Protein AF-A0A7C3DLA9-F1 (afdb_monomer)

pLDDT: mean 94.19, std 4.57, range [73.5, 98.69]

Sequence (124 aa):
MVFANYNTRGGQPGKGPEWTTLVRFDTNWVRQEAWVFPDTLIERFRPYSNSGGAWGPDGLLYCTGHSRREL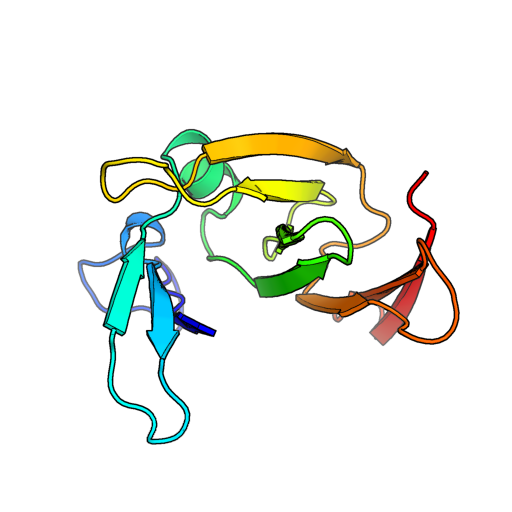YVLDLPTAGSVLRLLRILPFASPGQGIAWDRSEPGVLYSIDRKRRKVVVSRLE

Secondary structure (DSSP, 8-state):
-EE---SSTTPPTT--GGG-EEEEE-TT--EEEEEE--HHHHHHHTTS---EEEE-TTSPEEEE-SSSSEEEEEE--SSSSB-EEEEEEE-SS--EEEEE-SSSTTEEEEEETTTTEEEEEE--

Nearest PDB structures (foldseek):
  8d9k-assembly1_B  TM=5.322E-01  e=6.716E-02  Homo sapiens
  8d9l-assembly1_B  TM=5.166E-01  e=1.294E-01  Homo sapiens
  7u20-assembly1_B  TM=6.117E-01  e=2.115E-01  Homo sapiens
  8d58-assembly1_B  TM=5.544E-01  e=3.858E-01  Homo sapiens
  8eg0-assembly1_B  TM=4.969E-01  e=2.003E-01  Homo sapiens

Structure (mmCIF, N/CA/C/O backbone):
data_AF-A0A7C3DLA9-F1
#
_entry.id   AF-A0A7C3DLA9-F1
#
loop_
_atom_site.group_PDB
_atom_site.id
_atom_site.type_symbol
_atom_site.label_atom_id
_atom_site.label_alt_id
_atom_site.label_comp_id
_atom_site.label_asym_id
_atom_site.label_entity_id
_atom_site.label_seq_id
_atom_site.pdbx_PDB_ins_code
_atom_site.Cartn_x
_atom_site.Cartn_y
_atom_site.Cartn_z
_atom_site.occupancy
_atom_site.B_iso_or_equiv
_atom_site.auth_seq_id
_atom_site.auth_comp_id
_atom_site.auth_asym_id
_atom_site.auth_atom_id
_atom_site.pdbx_PDB_model_num
ATOM 1 N N . MET A 1 1 ? -5.328 7.971 3.434 1.00 93.00 1 MET A N 1
ATOM 2 C CA . MET A 1 1 ? -4.782 8.403 2.126 1.00 93.00 1 MET A CA 1
ATOM 3 C C . MET A 1 1 ? -3.265 8.348 2.183 1.00 93.00 1 MET A C 1
ATOM 5 O O . MET A 1 1 ? -2.724 8.689 3.225 1.00 93.00 1 MET A O 1
ATOM 9 N N . VAL A 1 2 ? -2.585 7.911 1.119 1.00 95.81 2 VAL A N 1
ATOM 10 C CA . VAL A 1 2 ? -1.112 7.880 1.079 1.00 95.81 2 VAL A CA 1
ATOM 11 C C . VAL A 1 2 ? -0.583 9.080 0.297 1.00 95.81 2 VAL A C 1
ATOM 13 O O . VAL A 1 2 ? -1.012 9.316 -0.830 1.00 95.81 2 VAL A O 1
ATOM 16 N N . PHE A 1 3 ? 0.362 9.810 0.883 1.00 95.06 3 PHE A N 1
ATOM 17 C CA . PHE A 1 3 ? 1.153 10.838 0.214 1.00 95.06 3 PHE A CA 1
ATOM 18 C C . PHE A 1 3 ? 2.496 10.234 -0.191 1.00 95.06 3 PHE A C 1
ATOM 20 O O . PHE A 1 3 ? 3.384 10.049 0.642 1.00 95.06 3 PHE A O 1
ATOM 27 N N . ALA A 1 4 ? 2.608 9.888 -1.471 1.00 94.31 4 ALA A N 1
ATOM 28 C CA . ALA A 1 4 ? 3.798 9.288 -2.059 1.00 94.31 4 ALA A CA 1
ATOM 29 C C . ALA A 1 4 ? 4.921 10.315 -2.249 1.00 94.31 4 ALA A C 1
ATOM 31 O O . ALA A 1 4 ? 4.673 11.437 -2.693 1.00 94.31 4 ALA A O 1
ATOM 32 N N . ASN A 1 5 ? 6.159 9.905 -1.970 1.00 94.88 5 ASN A N 1
ATOM 33 C CA . ASN A 1 5 ? 7.358 10.667 -2.309 1.00 94.88 5 ASN A CA 1
ATOM 34 C C . ASN A 1 5 ? 8.334 9.791 -3.103 1.00 94.88 5 ASN A C 1
ATOM 36 O O . ASN A 1 5 ? 8.401 8.582 -2.891 1.00 94.88 5 ASN A O 1
ATOM 40 N N . TYR A 1 6 ? 9.059 10.377 -4.050 1.00 91.94 6 TYR A N 1
ATOM 41 C CA . TYR A 1 6 ? 9.846 9.639 -5.038 1.00 91.94 6 TYR A CA 1
ATOM 42 C C . TYR A 1 6 ? 11.287 10.142 -5.053 1.00 91.94 6 TYR A C 1
ATOM 44 O O . TYR A 1 6 ? 11.514 11.340 -4.988 1.00 91.94 6 TYR A O 1
ATOM 52 N N . ASN A 1 7 ? 12.255 9.251 -5.282 1.00 87.25 7 ASN A N 1
ATOM 53 C CA . ASN A 1 7 ? 13.656 9.641 -5.525 1.00 87.25 7 ASN A CA 1
ATOM 54 C C . ASN A 1 7 ? 13.940 10.002 -6.992 1.00 87.25 7 ASN A C 1
ATOM 56 O O . ASN A 1 7 ? 15.089 10.122 -7.408 1.00 87.25 7 ASN A O 1
ATOM 60 N N . THR A 1 8 ? 12.897 10.093 -7.813 1.00 84.06 8 THR A N 1
ATOM 61 C CA . THR A 1 8 ? 13.015 10.230 -9.266 1.00 84.06 8 THR A CA 1
ATOM 62 C C . THR A 1 8 ? 12.121 11.362 -9.767 1.00 84.06 8 THR A C 1
ATOM 64 O O . THR A 1 8 ? 11.807 12.304 -9.038 1.00 84.06 8 THR A O 1
ATOM 67 N N . ARG A 1 9 ? 11.709 11.297 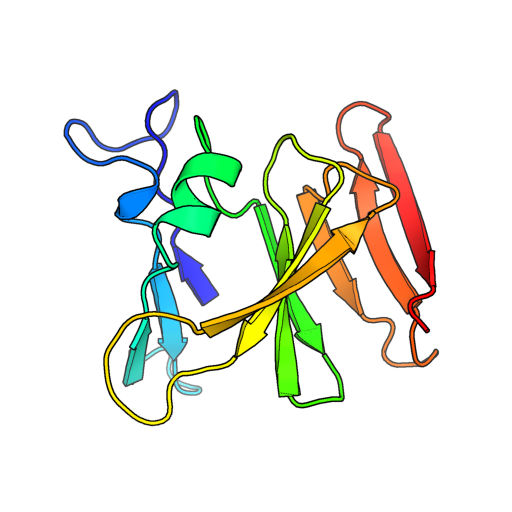-11.036 1.00 81.94 9 ARG A N 1
ATOM 68 C CA . ARG A 1 9 ? 10.847 12.296 -11.663 1.00 81.94 9 ARG A CA 1
ATOM 69 C C . ARG A 1 9 ? 9.550 12.474 -10.865 1.00 81.94 9 ARG A C 1
ATOM 71 O O . ARG A 1 9 ? 8.819 11.513 -10.651 1.00 81.94 9 ARG A O 1
ATOM 78 N N . GLY A 1 10 ? 9.257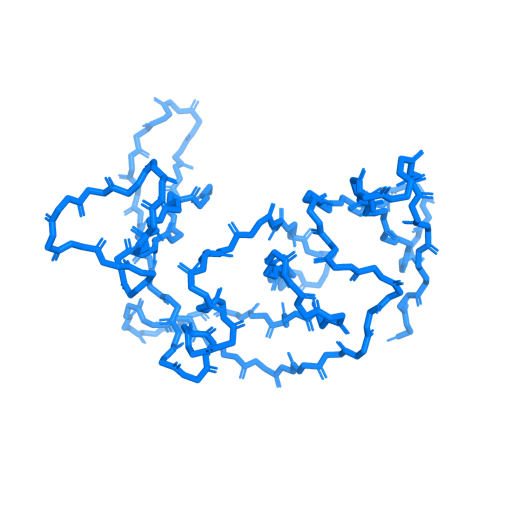 13.720 -10.493 1.00 79.62 10 GLY A N 1
ATOM 79 C CA . GLY A 1 10 ? 8.090 14.078 -9.679 1.00 79.62 10 GLY A CA 1
ATOM 80 C C . GLY A 1 10 ? 8.332 14.035 -8.165 1.00 79.62 10 GLY A C 1
ATOM 81 O O . GLY A 1 10 ? 7.399 14.288 -7.410 1.00 79.62 10 GLY A O 1
ATOM 82 N N . GLY A 1 11 ? 9.553 13.720 -7.723 1.00 85.31 11 GLY A N 1
ATOM 83 C CA . GLY A 1 11 ? 9.980 13.791 -6.327 1.00 85.31 11 GLY A CA 1
ATOM 84 C C . GLY A 1 11 ? 10.373 15.192 -5.859 1.00 85.31 11 GLY A C 1
ATOM 85 O O . GLY A 1 11 ? 10.639 16.080 -6.671 1.00 85.31 11 GLY A O 1
ATOM 86 N N . GLN A 1 12 ? 10.450 15.379 -4.539 1.00 88.69 12 GLN A N 1
ATOM 87 C CA . GLN A 1 12 ? 10.997 16.594 -3.930 1.00 88.69 12 GLN A CA 1
ATOM 88 C C . GLN A 1 12 ? 12.512 16.416 -3.693 1.00 88.69 12 GLN A C 1
ATOM 90 O O . GLN A 1 12 ? 12.900 15.419 -3.088 1.00 88.69 12 GLN A O 1
ATOM 95 N N . PRO A 1 13 ? 13.383 17.365 -4.099 1.00 89.06 13 PRO A N 1
ATOM 96 C CA . PRO A 1 13 ? 14.819 17.267 -3.830 1.00 89.06 13 PRO A CA 1
ATOM 97 C C . PRO A 1 13 ? 15.125 17.026 -2.345 1.00 89.06 13 PRO A C 1
ATOM 99 O O . PRO A 1 13 ? 14.566 17.696 -1.475 1.00 89.06 13 PRO A O 1
ATOM 102 N N . GLY A 1 14 ? 16.002 16.059 -2.063 1.00 89.31 14 GLY A N 1
ATOM 103 C CA . GLY A 1 14 ? 16.373 15.666 -0.699 1.00 89.31 14 GLY A CA 1
ATOM 104 C C . GLY A 1 14 ? 15.343 14.799 0.035 1.00 89.31 14 GLY A C 1
ATOM 105 O O . GLY A 1 14 ? 15.548 14.500 1.209 1.00 89.31 14 GLY A O 1
ATOM 106 N N . LYS A 1 15 ? 14.250 14.387 -0.622 1.00 91.38 15 LYS A N 1
ATOM 107 C CA . LYS A 1 15 ? 13.247 13.485 -0.047 1.00 91.38 15 LYS A CA 1
ATOM 108 C C . LYS A 1 15 ? 12.967 12.312 -0.969 1.00 91.38 15 LYS A C 1
ATOM 110 O O . LYS A 1 15 ? 12.524 12.501 -2.097 1.00 91.38 15 LYS A O 1
ATOM 115 N N . GLY A 1 16 ? 13.180 11.108 -0.455 1.00 93.94 16 GLY A N 1
ATOM 116 C CA . GLY A 1 16 ? 12.885 9.879 -1.159 1.00 93.94 16 GLY A CA 1
ATOM 117 C C . GLY A 1 16 ? 11.663 9.132 -0.667 1.00 93.94 16 GLY A C 1
ATOM 118 O O . GLY A 1 16 ? 10.854 9.661 0.097 1.00 93.94 16 GLY A O 1
ATOM 119 N N . PRO A 1 17 ? 11.521 7.873 -1.111 1.00 94.56 17 PRO A N 1
ATOM 120 C CA . PRO A 1 17 ? 10.420 6.995 -0.739 1.00 94.56 17 PRO A CA 1
ATOM 121 C C . PRO A 1 17 ? 10.214 6.859 0.769 1.00 94.56 17 PRO A C 1
ATOM 123 O O . PRO A 1 17 ? 9.070 6.720 1.193 1.00 94.56 17 PRO A O 1
ATOM 126 N N . GLU A 1 18 ? 11.268 6.988 1.576 1.00 95.56 18 GLU A N 1
ATOM 127 C CA . GLU A 1 18 ? 11.199 7.026 3.043 1.00 95.56 18 GLU A CA 1
ATOM 128 C C . GLU A 1 18 ? 10.324 8.164 3.615 1.00 95.56 18 GLU A C 1
ATOM 130 O O . GLU A 1 18 ? 9.854 8.070 4.743 1.00 95.56 18 GLU A O 1
ATOM 135 N N . TRP A 1 19 ? 10.015 9.203 2.829 1.00 96.19 19 TRP A N 1
ATOM 136 C CA . TRP A 1 19 ? 9.079 10.278 3.196 1.00 96.19 19 TRP A CA 1
ATOM 137 C C . TRP A 1 19 ? 7.617 9.982 2.829 1.00 96.19 19 TRP A C 1
ATOM 139 O O . TRP A 1 19 ? 6.747 10.845 2.973 1.00 96.19 19 TRP A O 1
ATOM 149 N N . THR A 1 20 ? 7.330 8.786 2.317 1.00 96.56 20 THR A N 1
ATOM 150 C CA . THR A 1 20 ? 5.967 8.356 1.995 1.00 96.56 20 THR A CA 1
ATOM 151 C C . THR A 1 20 ? 5.172 8.139 3.278 1.00 96.56 20 THR A C 1
ATOM 153 O O . THR A 1 20 ? 5.581 7.366 4.142 1.00 96.56 20 THR A O 1
ATOM 156 N N . THR A 1 21 ? 4.008 8.781 3.389 1.00 97.44 21 THR A N 1
ATOM 157 C CA . THR A 1 21 ? 3.185 8.740 4.609 1.00 97.44 21 THR A CA 1
ATOM 158 C C . THR A 1 21 ? 1.761 8.287 4.325 1.00 97.44 21 THR A C 1
ATOM 160 O O . THR A 1 21 ? 1.130 8.725 3.363 1.00 97.44 21 THR A O 1
ATOM 163 N N . LEU A 1 22 ? 1.229 7.424 5.187 1.00 98.31 22 LEU A N 1
ATOM 164 C CA . LEU A 1 22 ? -0.200 7.168 5.297 1.00 98.31 22 LEU A CA 1
ATOM 165 C C . LEU A 1 22 ? -0.788 8.179 6.278 1.00 98.31 22 LEU A C 1
ATOM 167 O O . LEU A 1 22 ? -0.328 8.277 7.406 1.00 98.31 22 LEU A O 1
ATOM 171 N N . VAL A 1 23 ? -1.828 8.897 5.873 1.00 98.06 23 VAL A N 1
ATOM 172 C CA . VAL A 1 23 ? -2.503 9.893 6.709 1.00 98.06 23 VAL A CA 1
ATOM 173 C C . VAL A 1 23 ? -3.986 9.557 6.814 1.00 98.06 23 VAL A C 1
ATOM 175 O O . VAL A 1 23 ? -4.653 9.300 5.798 1.00 98.06 23 VAL A O 1
ATOM 17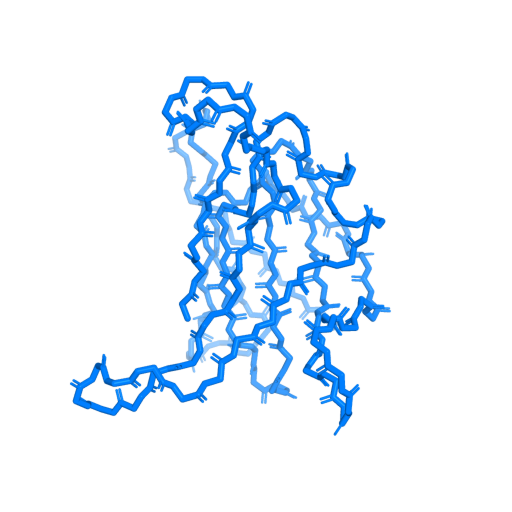8 N N . ARG A 1 24 ? -4.506 9.558 8.043 1.00 97.31 24 ARG A N 1
ATOM 179 C CA . ARG A 1 24 ? -5.937 9.480 8.348 1.00 97.31 24 ARG A CA 1
ATOM 180 C C . ARG A 1 24 ? -6.513 10.890 8.389 1.00 97.31 24 ARG A C 1
ATOM 182 O O . ARG A 1 24 ? -5.936 11.792 8.993 1.00 97.31 24 ARG A O 1
ATOM 189 N N . PHE A 1 25 ? -7.664 11.044 7.753 1.00 97.81 25 PHE A N 1
ATOM 190 C CA . PHE A 1 25 ? -8.443 12.272 7.751 1.00 97.81 25 PHE A CA 1
ATOM 191 C C . PHE A 1 25 ? -9.820 11.988 8.334 1.00 97.81 25 PHE A C 1
ATOM 193 O O . PHE A 1 25 ? -10.323 10.872 8.185 1.00 97.81 25 PHE A O 1
ATOM 200 N N . ASP A 1 26 ? -10.412 12.987 8.977 1.00 97.44 26 ASP A N 1
ATOM 201 C CA . ASP A 1 26 ? -11.842 12.974 9.268 1.00 97.44 26 ASP A CA 1
ATOM 202 C C . ASP A 1 26 ? -12.664 13.328 8.012 1.00 97.44 26 ASP A C 1
ATOM 204 O O . ASP A 1 26 ? -12.130 13.545 6.919 1.00 97.44 26 ASP A O 1
ATOM 208 N N . THR A 1 27 ? -13.986 13.396 8.162 1.00 97.06 27 THR A N 1
ATOM 209 C CA . THR A 1 27 ? -14.912 13.728 7.068 1.00 97.06 27 THR A CA 1
ATOM 210 C C . THR A 1 27 ? -14.793 15.171 6.574 1.00 97.06 27 THR A C 1
ATOM 212 O O . THR A 1 27 ? -15.288 15.477 5.493 1.00 97.06 27 THR A O 1
ATOM 215 N N . ASN A 1 28 ? -14.128 16.046 7.332 1.00 97.75 28 ASN A N 1
ATOM 216 C CA . ASN A 1 28 ? -13.868 17.442 6.984 1.00 97.75 28 ASN A CA 1
ATOM 217 C C . ASN A 1 28 ? -12.455 17.642 6.413 1.00 97.75 28 ASN A C 1
ATOM 219 O O . ASN A 1 28 ? -12.009 18.779 6.265 1.00 97.75 28 ASN A O 1
ATOM 223 N N . TRP A 1 29 ? -11.746 16.555 6.086 1.00 96.06 29 TRP A N 1
ATOM 224 C CA . TRP A 1 29 ? -10.368 16.574 5.589 1.00 96.06 29 TRP A CA 1
ATOM 225 C C . TRP A 1 29 ? -9.349 17.163 6.572 1.00 96.06 29 TRP A C 1
ATOM 227 O O . TRP A 1 29 ? -8.258 17.583 6.173 1.00 96.06 29 TRP A O 1
ATOM 237 N N . VAL A 1 30 ? -9.640 17.124 7.871 1.00 97.81 30 VAL A N 1
ATOM 238 C CA . VAL A 1 30 ? -8.673 17.454 8.919 1.00 97.81 30 VAL A CA 1
ATOM 239 C C . VAL A 1 30 ? -7.806 16.229 9.191 1.00 97.81 30 VAL A C 1
ATOM 241 O O . VAL A 1 30 ? -8.312 15.122 9.391 1.00 97.81 30 VAL A O 1
ATOM 244 N N . ARG A 1 31 ? -6.481 16.418 9.189 1.00 97.94 31 ARG A N 1
ATOM 245 C CA . ARG A 1 31 ? -5.510 15.360 9.510 1.00 97.94 31 ARG A CA 1
ATOM 246 C C . ARG A 1 31 ? -5.666 14.952 10.970 1.00 97.94 31 ARG A C 1
ATOM 248 O O . ARG A 1 31 ? -5.555 15.802 11.843 1.00 97.94 31 ARG A O 1
ATOM 255 N N . GLN A 1 32 ? -5.866 13.662 11.204 1.00 97.75 32 GLN A N 1
ATOM 256 C CA . GLN A 1 32 ? -6.010 13.101 12.548 1.00 97.75 32 GLN A CA 1
ATOM 257 C C . GLN A 1 32 ? -4.719 12.414 12.988 1.00 97.75 32 GLN A C 1
ATOM 259 O O . GLN A 1 32 ? -4.173 12.702 14.045 1.00 97.75 32 GLN A O 1
ATOM 264 N N . GLU A 1 33 ? -4.201 11.527 12.139 1.00 97.12 33 GLU A N 1
ATOM 265 C CA . GLU A 1 33 ? -3.056 10.672 12.448 1.00 97.12 33 GLU A CA 1
ATOM 266 C C . GLU A 1 33 ? -2.223 10.434 11.187 1.00 97.12 33 GLU A C 1
ATOM 268 O O . GLU A 1 33 ? 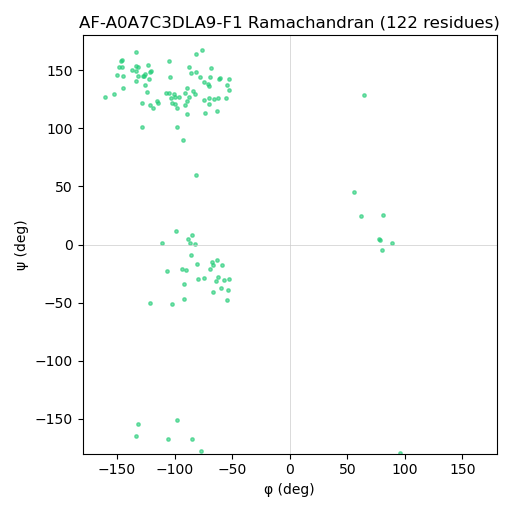-2.725 10.553 10.060 1.00 97.12 33 GLU A O 1
ATOM 273 N N . ALA A 1 34 ? -0.951 10.081 11.368 1.00 97.62 34 ALA A N 1
ATOM 274 C CA . ALA A 1 34 ? -0.057 9.740 10.275 1.00 97.62 34 ALA A CA 1
ATOM 275 C C . ALA A 1 34 ? 0.922 8.630 10.664 1.00 97.62 34 ALA A C 1
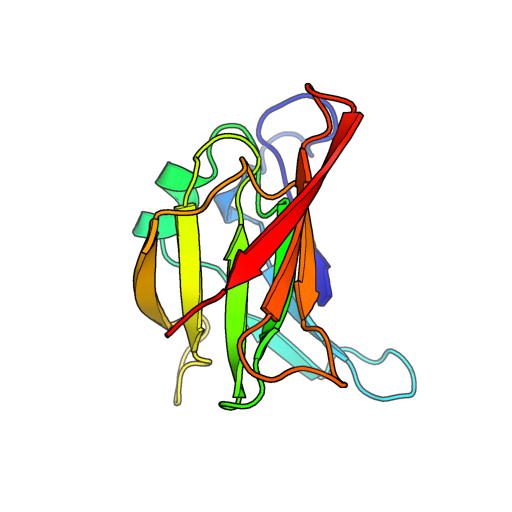ATOM 277 O O . ALA A 1 34 ? 1.420 8.587 11.788 1.00 97.62 34 ALA A O 1
ATOM 278 N N . TRP A 1 35 ? 1.237 7.781 9.691 1.00 98.62 35 TRP A N 1
ATOM 279 C CA . TRP A 1 35 ? 2.192 6.689 9.812 1.00 98.62 35 TRP A CA 1
ATOM 280 C C . TRP A 1 35 ? 3.147 6.669 8.621 1.00 98.62 35 TRP A C 1
ATOM 282 O O . TRP A 1 35 ? 2.807 7.102 7.516 1.00 98.62 35 TRP A O 1
ATOM 292 N N . VAL A 1 36 ? 4.337 6.126 8.845 1.00 98.25 36 VAL A N 1
ATOM 293 C CA . VAL A 1 36 ? 5.340 5.829 7.820 1.00 98.25 36 VAL A CA 1
ATOM 294 C C . VAL A 1 36 ? 5.376 4.331 7.535 1.00 98.25 36 VAL A C 1
ATOM 296 O O . VAL A 1 36 ? 4.958 3.506 8.350 1.00 98.25 36 VAL A O 1
ATOM 299 N N . PHE A 1 37 ? 5.884 3.969 6.363 1.00 98.44 37 PHE A N 1
ATOM 300 C CA . PHE A 1 37 ? 6.122 2.572 6.009 1.00 98.44 37 PHE A CA 1
ATOM 301 C C . PHE A 1 37 ? 7.451 2.087 6.619 1.00 98.44 37 PHE A C 1
ATOM 303 O O . PHE A 1 37 ? 8.374 2.889 6.748 1.00 98.44 37 PHE A O 1
ATOM 310 N N . PRO A 1 38 ? 7.576 0.798 6.990 1.00 98.06 38 PRO A N 1
ATOM 311 C CA . PRO A 1 38 ? 8.822 0.256 7.531 1.00 98.06 38 PRO A CA 1
ATOM 312 C C . PRO A 1 38 ? 9.920 0.196 6.462 1.00 98.06 38 PRO A C 1
ATOM 314 O O . PRO A 1 38 ? 9.625 -0.013 5.283 1.00 98.06 38 PRO A O 1
ATOM 317 N N . ASP A 1 39 ? 11.188 0.287 6.873 1.00 97.50 39 ASP A N 1
ATOM 318 C CA . ASP A 1 39 ? 12.352 0.303 5.968 1.00 97.50 39 ASP A CA 1
ATOM 319 C C . ASP A 1 39 ? 12.375 -0.885 4.999 1.00 97.50 39 ASP A C 1
ATOM 321 O O . ASP A 1 39 ? 12.655 -0.736 3.808 1.00 97.50 39 ASP A O 1
ATOM 325 N N . THR A 1 40 ? 11.984 -2.068 5.482 1.00 96.50 40 THR A N 1
ATOM 326 C CA . THR A 1 40 ? 11.880 -3.290 4.670 1.00 96.50 40 THR A CA 1
ATOM 327 C C . THR A 1 40 ? 10.957 -3.126 3.465 1.00 96.50 40 THR A C 1
ATOM 329 O O . THR A 1 40 ? 11.168 -3.762 2.430 1.00 96.50 40 THR A O 1
ATOM 332 N N . LEU A 1 41 ? 9.936 -2.279 3.583 1.00 96.81 41 LEU A N 1
ATOM 333 C CA . LEU A 1 41 ? 8.987 -1.986 2.525 1.00 96.81 41 LEU A CA 1
ATOM 334 C C . LEU A 1 41 ? 9.422 -0.781 1.681 1.00 96.81 41 LEU A C 1
ATOM 336 O O . LEU A 1 41 ? 9.257 -0.809 0.461 1.00 96.81 41 LEU A O 1
ATOM 340 N N . ILE A 1 42 ? 10.069 0.217 2.288 1.00 96.62 42 ILE A N 1
ATOM 341 C CA . ILE A 1 42 ? 10.704 1.324 1.558 1.00 96.62 42 ILE A CA 1
ATOM 342 C C . ILE A 1 42 ? 11.689 0.794 0.509 1.00 96.62 42 ILE A C 1
ATOM 344 O O . ILE A 1 42 ? 11.590 1.167 -0.661 1.00 96.62 42 ILE A O 1
ATOM 348 N N . GLU A 1 43 ? 12.561 -0.149 0.870 1.00 95.69 43 GLU A N 1
ATOM 349 C CA . GLU A 1 43 ? 13.522 -0.751 -0.067 1.00 95.69 43 GLU A CA 1
ATOM 350 C C . GLU A 1 43 ? 12.852 -1.502 -1.227 1.00 95.69 43 GLU A C 1
ATOM 352 O O . GLU A 1 43 ? 13.380 -1.577 -2.339 1.00 95.69 43 GLU A O 1
ATOM 357 N N . ARG A 1 44 ? 11.646 -2.031 -1.009 1.00 95.06 44 ARG A N 1
ATOM 358 C CA . ARG A 1 44 ? 10.867 -2.704 -2.056 1.00 95.06 44 ARG A CA 1
ATOM 359 C C . ARG A 1 44 ? 10.151 -1.725 -2.981 1.00 95.06 44 ARG A C 1
ATOM 361 O O . ARG A 1 44 ? 9.963 -2.049 -4.155 1.00 95.06 44 ARG A O 1
ATOM 368 N N . PHE A 1 45 ? 9.787 -0.547 -2.476 1.00 93.19 45 PHE A N 1
ATOM 369 C CA . PHE A 1 45 ? 9.192 0.534 -3.260 1.00 93.19 45 PHE A CA 1
ATOM 370 C C . PHE A 1 45 ? 10.199 1.260 -4.155 1.00 93.19 45 PHE A C 1
ATOM 372 O O . PHE A 1 45 ? 9.807 1.759 -5.217 1.00 93.19 45 PHE A O 1
ATOM 379 N N . ARG A 1 46 ? 11.483 1.307 -3.767 1.00 91.62 46 ARG A N 1
ATOM 380 C CA . ARG A 1 46 ? 12.522 2.018 -4.526 1.00 91.62 46 ARG A CA 1
ATOM 381 C C . ARG A 1 46 ? 12.560 1.594 -6.009 1.00 91.62 46 ARG A C 1
ATOM 383 O O . ARG A 1 46 ? 12.369 0.421 -6.336 1.00 91.62 46 ARG A O 1
ATOM 390 N N . PRO A 1 47 ? 12.818 2.546 -6.929 1.00 89.50 47 PRO A N 1
ATOM 391 C CA . PRO A 1 47 ? 13.106 3.966 -6.682 1.00 89.50 47 PRO A CA 1
ATOM 392 C C . PRO A 1 47 ? 11.841 4.846 -6.569 1.00 89.50 47 PRO A C 1
ATOM 394 O O . PRO A 1 47 ? 11.947 6.067 -6.421 1.00 89.50 47 PRO A O 1
ATOM 397 N N . TYR A 1 48 ? 10.654 4.238 -6.669 1.00 91.75 48 TYR A N 1
ATOM 398 C CA . TYR A 1 48 ? 9.359 4.907 -6.568 1.00 91.75 48 TYR A CA 1
ATOM 399 C C . TYR A 1 48 ? 8.777 4.770 -5.151 1.00 91.75 48 TYR A C 1
ATOM 401 O O . TYR A 1 48 ? 9.522 4.683 -4.187 1.00 91.75 48 TYR A O 1
ATOM 409 N N . SER A 1 49 ? 7.451 4.774 -5.016 1.00 94.25 49 SER A N 1
ATOM 410 C CA . SER A 1 49 ? 6.729 4.767 -3.742 1.00 94.25 49 SER A CA 1
ATOM 411 C C . SER A 1 49 ? 5.591 3.732 -3.751 1.00 94.25 49 SER A C 1
ATOM 413 O O . SER A 1 49 ? 5.522 2.863 -4.624 1.00 94.25 49 SER A O 1
ATOM 415 N N . ASN A 1 50 ? 4.679 3.837 -2.789 1.00 95.25 50 ASN A N 1
ATOM 416 C CA . ASN A 1 50 ? 3.392 3.163 -2.790 1.00 95.25 50 ASN A CA 1
ATOM 417 C C . ASN A 1 50 ? 2.535 3.635 -3.980 1.00 95.25 50 ASN A C 1
ATOM 419 O O . ASN A 1 50 ? 2.275 4.828 -4.130 1.00 95.25 50 ASN A O 1
ATOM 423 N N . SER A 1 51 ? 2.050 2.692 -4.787 1.00 93.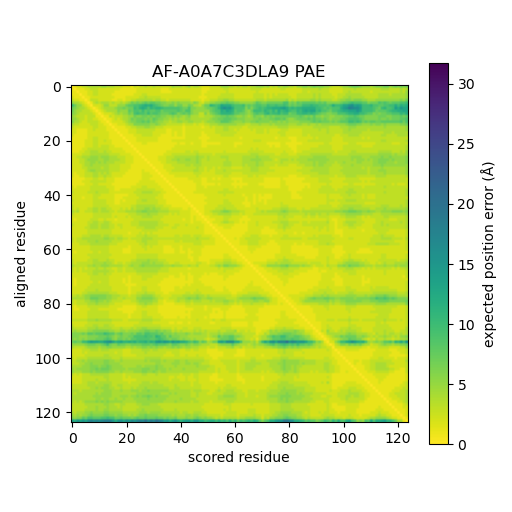88 51 SER A N 1
ATOM 424 C CA . SER A 1 51 ? 1.276 2.953 -6.008 1.00 93.88 51 SER A CA 1
ATOM 425 C C . SER A 1 51 ? -0.214 2.635 -5.881 1.00 93.88 51 SER A C 1
ATOM 427 O O . SER A 1 51 ? -1.039 3.158 -6.630 1.00 93.88 51 SER A O 1
ATOM 429 N N . GLY A 1 52 ? -0.576 1.769 -4.940 1.00 94.62 52 GLY A N 1
ATOM 430 C CA . GLY A 1 52 ? -1.950 1.372 -4.668 1.00 94.62 52 GLY A CA 1
ATOM 431 C C . GLY A 1 52 ? -2.144 1.120 -3.180 1.00 94.62 52 GLY A C 1
ATOM 432 O O . GLY A 1 52 ? -1.191 0.827 -2.462 1.00 94.62 52 GLY A O 1
ATOM 433 N N . GLY A 1 53 ? -3.372 1.294 -2.704 1.00 95.62 53 GLY A N 1
ATOM 434 C CA . GLY A 1 53 ? -3.716 1.086 -1.305 1.00 95.62 53 GLY A CA 1
ATOM 435 C C . GLY A 1 53 ? -5.215 0.884 -1.148 1.00 95.62 53 GLY A C 1
ATOM 436 O O . GLY A 1 53 ? -5.985 1.722 -1.617 1.00 95.62 53 GLY A O 1
ATOM 437 N N . ALA A 1 54 ? -5.626 -0.197 -0.494 1.00 96.31 54 ALA A N 1
ATOM 438 C CA . ALA A 1 54 ? -7.023 -0.474 -0.193 1.00 96.31 54 ALA A CA 1
ATOM 439 C C . ALA A 1 54 ? -7.155 -1.161 1.170 1.00 96.31 54 ALA A C 1
ATOM 441 O O . ALA A 1 54 ? -6.427 -2.104 1.474 1.00 96.31 54 ALA A O 1
ATOM 442 N N . TRP A 1 55 ? -8.102 -0.695 1.982 1.00 96.50 55 TRP A N 1
ATOM 443 C CA . TRP A 1 55 ? -8.465 -1.371 3.225 1.00 96.50 55 TRP A CA 1
ATOM 444 C C . TRP A 1 55 ? -9.285 -2.617 2.902 1.00 96.50 55 TRP A C 1
ATOM 446 O O . TRP A 1 55 ? -10.280 -2.522 2.180 1.00 96.50 55 TRP A O 1
ATOM 456 N N . GLY A 1 56 ? -8.826 -3.767 3.388 1.00 95.19 56 GLY A N 1
ATOM 457 C CA . GLY A 1 56 ? -9.525 -5.040 3.275 1.00 95.19 56 GLY A CA 1
ATOM 458 C C . GLY A 1 56 ? -10.697 -5.150 4.253 1.00 95.19 56 GLY A C 1
ATOM 459 O O . GLY A 1 56 ? -10.823 -4.343 5.179 1.00 95.19 56 GLY A O 1
ATOM 460 N N . PRO A 1 57 ? -11.570 -6.154 4.062 1.00 92.69 57 PRO A N 1
ATOM 461 C CA . PRO A 1 57 ? -12.697 -6.416 4.961 1.00 92.69 57 PRO A CA 1
ATOM 462 C C . PRO A 1 57 ? -12.258 -6.883 6.359 1.00 92.69 57 PRO A C 1
ATOM 464 O O . PRO A 1 57 ? -13.034 -6.813 7.305 1.00 92.69 57 PRO A O 1
ATOM 467 N N . ASP A 1 58 ? -11.011 -7.330 6.491 1.00 95.00 58 ASP A N 1
ATOM 468 C CA . ASP A 1 58 ? -10.337 -7.711 7.735 1.00 95.00 58 ASP A CA 1
ATOM 469 C C . ASP A 1 58 ? -9.765 -6.510 8.512 1.00 95.00 58 ASP A C 1
ATOM 471 O O . ASP A 1 58 ? -9.149 -6.687 9.561 1.00 95.00 58 ASP A O 1
ATOM 475 N N . GLY A 1 59 ? -9.945 -5.286 8.005 1.00 95.81 59 GLY A N 1
ATOM 476 C CA . GLY A 1 59 ? -9.405 -4.069 8.610 1.00 95.81 59 GLY A CA 1
ATOM 477 C C . GLY A 1 59 ? -7.916 -3.841 8.342 1.00 95.81 59 GLY A C 1
ATOM 478 O O . GLY A 1 59 ? -7.369 -2.854 8.833 1.00 95.81 59 GLY A O 1
ATOM 479 N N . LEU A 1 60 ? -7.261 -4.690 7.544 1.00 97.88 60 LEU A N 1
ATOM 480 C CA . LEU A 1 60 ? -5.854 -4.534 7.182 1.00 97.88 60 LEU A CA 1
ATOM 481 C C . LEU A 1 60 ? -5.694 -3.641 5.948 1.00 97.88 60 LEU A C 1
ATOM 483 O O . LEU A 1 60 ? -6.567 -3.556 5.080 1.00 97.88 60 LEU A O 1
ATOM 487 N N . LEU A 1 61 ? -4.550 -2.971 5.847 1.00 98.06 61 LEU A N 1
ATOM 488 C CA . LEU A 1 61 ? -4.186 -2.177 4.681 1.00 98.06 61 LEU A CA 1
ATOM 489 C C . LEU A 1 61 ? -3.410 -3.040 3.688 1.00 98.06 61 LEU A C 1
ATOM 491 O O . LEU A 1 61 ? -2.317 -3.519 3.977 1.00 98.06 61 LEU A O 1
ATOM 495 N N . TYR A 1 62 ? -3.940 -3.168 2.480 1.00 97.44 62 TYR A N 1
ATOM 496 C CA . TYR A 1 62 ? -3.274 -3.834 1.372 1.00 97.44 62 TYR A CA 1
ATOM 497 C C . TYR A 1 62 ? -2.646 -2.779 0.471 1.00 97.44 62 TYR A C 1
ATOM 499 O O . TYR A 1 62 ? -3.330 -1.848 0.049 1.00 97.44 62 TYR A O 1
ATOM 507 N N . CYS A 1 63 ? -1.355 -2.916 0.185 1.00 97.12 63 CYS A N 1
ATOM 508 C CA . CYS A 1 63 ? -0.555 -1.938 -0.546 1.00 97.12 63 CYS A CA 1
ATOM 509 C C . CYS A 1 63 ? 0.265 -2.589 -1.658 1.00 97.12 63 CYS A C 1
ATOM 511 O O . CYS A 1 63 ? 0.683 -3.740 -1.558 1.00 97.12 63 CYS A O 1
ATOM 513 N N . THR A 1 64 ? 0.567 -1.820 -2.695 1.00 96.50 64 THR A N 1
ATOM 514 C CA . THR A 1 64 ? 1.404 -2.241 -3.828 1.00 96.50 64 THR A CA 1
ATOM 515 C C . THR A 1 64 ? 2.441 -1.168 -4.143 1.00 96.50 64 THR A C 1
ATOM 517 O O . THR A 1 64 ? 2.213 0.027 -3.942 1.00 96.50 64 THR A O 1
ATOM 520 N N . GLY A 1 65 ? 3.603 -1.591 -4.645 1.00 93.88 65 GLY A N 1
ATOM 521 C CA . GLY A 1 65 ? 4.607 -0.688 -5.215 1.00 93.88 65 GLY A CA 1
ATOM 522 C C . GLY A 1 65 ? 4.326 -0.384 -6.690 1.00 93.88 65 GLY A C 1
ATOM 523 O O . GLY A 1 65 ? 3.259 -0.686 -7.206 1.00 93.88 65 GLY A O 1
ATOM 524 N N . HIS A 1 66 ? 5.293 0.201 -7.398 1.00 90.12 66 HIS A N 1
ATOM 525 C CA . HIS A 1 66 ? 5.180 0.425 -8.852 1.00 90.12 66 HIS A CA 1
ATOM 526 C C . HIS A 1 66 ? 5.713 -0.730 -9.710 1.00 90.12 66 HIS A C 1
ATOM 528 O O . HIS A 1 66 ? 5.385 -0.826 -10.894 1.00 90.12 66 HIS A O 1
ATOM 534 N N . SER A 1 67 ? 6.592 -1.556 -9.140 1.00 87.75 67 SER A N 1
ATOM 535 C CA . SER A 1 67 ? 7.484 -2.413 -9.930 1.00 87.75 67 SER A CA 1
ATOM 536 C C . SER A 1 67 ? 7.306 -3.894 -9.622 1.00 87.75 67 SER A C 1
ATOM 538 O O . SER A 1 67 ? 7.169 -4.708 -10.536 1.00 87.75 67 SER A O 1
ATOM 540 N N . ARG A 1 68 ? 7.341 -4.255 -8.335 1.00 93.44 68 ARG A N 1
ATOM 541 C CA . ARG A 1 68 ? 7.317 -5.652 -7.898 1.00 93.44 68 ARG A CA 1
ATOM 542 C C . ARG A 1 68 ? 5.901 -6.211 -7.967 1.00 93.44 68 ARG A C 1
ATOM 544 O O . ARG A 1 68 ? 4.933 -5.519 -7.676 1.00 93.44 68 ARG A O 1
ATOM 551 N N . ARG A 1 69 ? 5.804 -7.488 -8.328 1.00 94.12 69 ARG A N 1
ATOM 552 C CA . ARG A 1 69 ? 4.567 -8.278 -8.333 1.00 94.12 69 ARG A CA 1
ATOM 553 C C . ARG A 1 69 ? 4.257 -8.794 -6.929 1.00 94.12 69 ARG A C 1
ATOM 555 O O . ARG A 1 69 ? 4.252 -9.996 -6.678 1.00 94.12 69 ARG A O 1
ATOM 562 N N . GLU A 1 70 ? 4.094 -7.857 -6.009 1.00 95.81 70 GLU A N 1
ATOM 563 C CA . GLU A 1 70 ? 3.960 -8.104 -4.577 1.00 95.81 70 GLU A CA 1
ATOM 564 C C . GLU A 1 70 ? 2.795 -7.281 -4.023 1.00 95.81 70 GLU A C 1
ATOM 566 O O . GLU A 1 70 ? 2.606 -6.122 -4.398 1.00 95.81 70 GLU A O 1
ATOM 571 N N . LEU A 1 71 ? 2.040 -7.893 -3.115 1.00 96.88 71 LEU A N 1
ATOM 572 C CA . LEU A 1 71 ? 0.989 -7.262 -2.331 1.00 96.88 71 LEU A CA 1
ATOM 573 C C . LEU A 1 71 ? 1.410 -7.277 -0.862 1.00 96.88 71 LEU A C 1
ATOM 575 O O . LEU A 1 71 ? 1.676 -8.333 -0.285 1.00 96.88 71 LEU A O 1
ATOM 579 N N . TYR A 1 72 ? 1.496 -6.100 -0.264 1.00 97.62 72 TYR A N 1
ATOM 580 C CA . TYR A 1 72 ? 1.967 -5.904 1.100 1.00 97.62 72 TYR A CA 1
ATOM 581 C C . TYR A 1 72 ? 0.773 -5.748 2.030 1.00 97.62 72 TYR A C 1
ATOM 583 O O . TYR A 1 72 ? -0.028 -4.833 1.845 1.00 97.62 72 TYR A O 1
ATOM 591 N N . VAL A 1 73 ? 0.661 -6.633 3.017 1.00 98.19 73 VAL A N 1
ATOM 592 C CA . VAL A 1 73 ? -0.406 -6.600 4.021 1.00 98.19 73 VAL A CA 1
ATOM 593 C C . VAL A 1 73 ? 0.132 -5.917 5.270 1.00 98.19 73 VAL A C 1
ATOM 595 O O . VAL A 1 73 ? 1.094 -6.393 5.880 1.00 98.19 73 VAL A O 1
ATOM 598 N N . LEU A 1 74 ? -0.470 -4.788 5.618 1.00 98.62 74 LEU A N 1
ATOM 599 C CA . LEU A 1 74 ? -0.028 -3.876 6.661 1.00 98.62 74 LEU A CA 1
ATOM 600 C C . LEU A 1 74 ? -1.118 -3.699 7.712 1.00 98.62 74 LEU A C 1
ATOM 602 O O . LEU A 1 74 ? -2.306 -3.701 7.399 1.00 98.62 74 LEU A O 1
ATOM 606 N N . ASP A 1 75 ? -0.692 -3.474 8.944 1.00 98.50 75 ASP A N 1
ATOM 607 C CA . ASP A 1 75 ? -1.563 -3.102 10.051 1.00 98.50 75 ASP A CA 1
ATOM 608 C C . ASP A 1 75 ? -1.108 -1.780 10.672 1.00 98.50 75 ASP A C 1
ATOM 610 O O . ASP A 1 75 ? 0.071 -1.397 10.588 1.00 98.50 75 ASP A O 1
ATOM 614 N N . LEU A 1 76 ? -2.049 -1.078 11.297 1.00 98.12 76 LEU A N 1
ATOM 615 C CA . LEU A 1 76 ? -1.730 0.083 12.109 1.00 98.12 76 LEU A CA 1
ATOM 616 C C . LEU A 1 76 ? -1.036 -0.384 13.396 1.00 98.12 76 LEU A C 1
ATOM 618 O O . LEU A 1 76 ? -1.431 -1.380 14.002 1.00 98.12 76 LEU A O 1
ATOM 622 N N . PRO A 1 77 ? 0.016 0.310 13.847 1.00 97.81 77 PRO A N 1
ATOM 623 C CA . PRO A 1 77 ? 0.629 -0.015 15.121 1.00 97.81 77 PRO A CA 1
ATOM 624 C C . PRO A 1 77 ? -0.310 0.349 16.279 1.00 97.81 77 PRO A C 1
ATOM 626 O O . PRO A 1 77 ? -0.964 1.388 16.256 1.00 97.81 77 PRO A O 1
ATOM 629 N N . THR A 1 78 ? -0.310 -0.460 17.342 1.00 95.44 78 THR A N 1
ATOM 630 C CA . THR A 1 78 ? -0.972 -0.103 18.611 1.00 95.44 78 THR A CA 1
ATOM 631 C C . THR A 1 78 ? -0.323 1.126 19.262 1.00 95.44 78 THR A C 1
ATOM 633 O O . THR A 1 78 ? -1.000 1.905 19.924 1.00 95.44 78 THR A O 1
ATOM 636 N N . ALA A 1 79 ? 0.989 1.304 19.070 1.00 94.44 79 ALA A N 1
ATOM 637 C CA . ALA A 1 79 ? 1.756 2.466 19.507 1.00 94.44 79 ALA A CA 1
ATOM 638 C C . ALA A 1 79 ? 2.942 2.722 18.560 1.00 94.44 79 ALA A C 1
ATOM 640 O O . ALA A 1 79 ? 3.554 1.778 18.057 1.00 94.44 79 ALA A O 1
ATOM 641 N N . GLY A 1 80 ? 3.289 3.995 18.357 1.00 95.44 80 GLY A N 1
ATOM 642 C CA . GLY A 1 80 ? 4.349 4.427 17.440 1.00 95.44 80 GLY A CA 1
ATOM 643 C C . GLY A 1 80 ? 3.832 4.835 16.058 1.00 95.44 80 GLY A C 1
ATOM 644 O O . GLY A 1 80 ? 2.633 4.832 15.794 1.00 95.44 80 GLY A O 1
ATOM 645 N N . SER A 1 81 ? 4.751 5.222 15.173 1.00 96.69 81 SER A N 1
ATOM 646 C CA . SER A 1 81 ? 4.430 5.829 13.872 1.00 96.69 81 SER A CA 1
ATOM 647 C C . SER A 1 81 ? 4.746 4.941 12.667 1.00 96.69 81 SER A C 1
ATOM 649 O O . SER A 1 81 ? 4.525 5.363 11.537 1.00 96.69 81 SER A O 1
ATOM 651 N N . VAL A 1 82 ? 5.250 3.722 12.871 1.00 98.44 82 VAL A N 1
ATOM 652 C CA . VAL A 1 82 ? 5.661 2.824 11.781 1.00 98.44 82 VAL A CA 1
ATOM 653 C C . VAL A 1 82 ? 4.606 1.741 11.568 1.00 98.44 82 VAL A C 1
ATOM 655 O O . VAL A 1 82 ? 4.244 1.032 12.506 1.00 98.44 82 VAL A O 1
ATOM 658 N N . LEU A 1 83 ? 4.120 1.600 10.333 1.00 98.69 83 LEU A N 1
ATOM 659 C CA . LEU A 1 83 ? 3.196 0.532 9.946 1.00 98.69 83 LEU A CA 1
ATOM 660 C C . LEU A 1 83 ? 3.820 -0.849 10.163 1.00 98.69 83 LEU A C 1
ATOM 662 O O . LEU A 1 83 ? 5.004 -1.072 9.897 1.00 98.69 83 LEU A O 1
ATOM 666 N N . ARG A 1 84 ? 3.000 -1.807 10.589 1.00 98.56 84 ARG A N 1
ATOM 667 C CA . ARG A 1 84 ? 3.429 -3.190 10.801 1.00 98.56 84 ARG A CA 1
ATOM 668 C C . ARG A 1 84 ? 3.256 -3.979 9.513 1.00 98.56 84 ARG A C 1
ATOM 670 O O . ARG A 1 84 ? 2.131 -4.230 9.098 1.00 98.56 84 ARG A O 1
ATOM 677 N N . LEU A 1 85 ? 4.357 -4.401 8.895 1.00 98.56 85 LEU A N 1
ATOM 678 C CA . LEU A 1 85 ? 4.308 -5.357 7.787 1.00 98.56 85 LEU A CA 1
ATOM 679 C C . LEU A 1 85 ? 3.997 -6.753 8.329 1.00 98.56 85 LEU A C 1
ATOM 681 O O . LEU A 1 85 ? 4.816 -7.338 9.032 1.00 98.56 85 LEU A O 1
ATOM 685 N N . LEU A 1 86 ? 2.820 -7.277 7.992 1.00 98.31 86 LEU A N 1
ATOM 686 C CA . LEU A 1 86 ? 2.369 -8.593 8.437 1.00 98.31 86 LEU A CA 1
ATOM 687 C C . LEU A 1 86 ? 2.753 -9.690 7.446 1.00 98.31 86 LEU A C 1
ATOM 689 O O . LEU A 1 86 ? 3.247 -10.742 7.846 1.00 98.31 86 LEU A O 1
ATOM 693 N N . ARG A 1 87 ? 2.501 -9.465 6.150 1.00 97.31 87 ARG A N 1
ATOM 694 C CA . ARG A 1 87 ? 2.730 -10.451 5.083 1.00 97.31 87 ARG A CA 1
ATOM 695 C C . ARG A 1 87 ? 3.117 -9.773 3.774 1.00 97.31 87 ARG A C 1
ATOM 697 O O . ARG A 1 87 ? 2.710 -8.645 3.498 1.00 97.31 87 ARG A O 1
ATOM 704 N N . ILE A 1 88 ? 3.859 -10.503 2.946 1.00 97.44 88 ILE A N 1
ATOM 705 C CA . ILE A 1 88 ? 4.091 -10.173 1.539 1.00 97.44 88 ILE A CA 1
ATOM 706 C C . ILE A 1 88 ? 3.520 -11.323 0.720 1.00 97.44 88 ILE A C 1
ATOM 708 O O . ILE A 1 88 ? 3.978 -12.455 0.852 1.00 97.44 88 ILE A O 1
ATOM 712 N N . LEU A 1 89 ? 2.520 -11.034 -0.103 1.00 95.44 89 LEU A N 1
ATOM 713 C CA . LEU A 1 89 ? 1.869 -12.016 -0.960 1.00 95.44 89 LEU A CA 1
ATOM 714 C C . LEU A 1 89 ? 2.345 -11.839 -2.408 1.00 95.44 89 LEU A C 1
ATOM 716 O O . LEU A 1 89 ? 2.567 -10.701 -2.842 1.00 95.44 89 LEU A O 1
ATOM 720 N N . PRO A 1 90 ? 2.499 -12.928 -3.181 1.00 93.88 90 PRO A N 1
ATOM 721 C CA . PRO A 1 90 ? 2.676 -12.811 -4.621 1.00 93.88 90 PRO A CA 1
ATOM 722 C C . PRO A 1 90 ? 1.435 -12.157 -5.236 1.00 93.88 90 PRO A C 1
ATOM 724 O O . PRO A 1 90 ? 0.310 -12.416 -4.812 1.00 93.88 90 PRO A O 1
ATOM 727 N N . PHE A 1 91 ? 1.629 -11.311 -6.247 1.00 92.44 91 PHE A N 1
ATOM 728 C CA . PHE A 1 91 ? 0.525 -10.598 -6.885 1.00 92.44 91 PHE A CA 1
ATOM 729 C C . PHE A 1 91 ? 0.585 -10.684 -8.409 1.00 92.44 91 PHE A C 1
ATOM 731 O O . PHE A 1 91 ? 1.655 -10.689 -9.017 1.00 92.44 91 PHE A O 1
ATOM 738 N N . ALA A 1 92 ? -0.577 -10.757 -9.059 1.00 88.19 92 ALA A N 1
ATOM 739 C CA . ALA A 1 92 ? -0.654 -11.015 -10.497 1.00 88.19 92 ALA A CA 1
ATOM 740 C C . ALA A 1 92 ? -0.130 -9.845 -11.358 1.00 88.19 92 ALA A C 1
ATOM 742 O O . ALA A 1 92 ? 0.264 -10.036 -12.515 1.00 88.19 92 ALA A O 1
ATOM 743 N N . SER A 1 93 ? -0.084 -8.632 -10.803 1.00 87.38 93 SER A N 1
ATOM 744 C CA . SER A 1 93 ? 0.352 -7.417 -11.491 1.00 87.38 93 SER A CA 1
ATOM 745 C C . SER A 1 93 ? 1.327 -6.595 -10.633 1.00 87.38 93 SER A C 1
ATOM 747 O O . SER A 1 93 ? 1.444 -6.834 -9.434 1.00 87.38 93 SER A O 1
ATOM 749 N N . PRO A 1 94 ? 2.042 -5.613 -11.218 1.00 83.56 94 PRO A N 1
ATOM 750 C CA . PRO A 1 94 ? 2.772 -4.608 -10.440 1.00 83.56 94 PRO A CA 1
ATOM 751 C C . PRO A 1 94 ? 1.854 -3.726 -9.577 1.00 83.56 94 PRO A C 1
ATOM 753 O O . PRO A 1 94 ? 2.341 -3.035 -8.695 1.00 83.56 94 PRO A O 1
ATOM 756 N N . GLY A 1 95 ? 0.536 -3.751 -9.816 1.00 73.50 95 GLY A N 1
ATOM 757 C CA . GLY A 1 95 ? -0.450 -3.278 -8.852 1.00 73.50 95 GLY A CA 1
ATOM 758 C C . GLY A 1 95 ? -0.679 -1.773 -8.799 1.00 73.50 95 GLY A C 1
ATOM 759 O O . GLY A 1 95 ? -1.090 -1.286 -7.752 1.00 73.50 95 GLY A O 1
ATOM 760 N N . GLN A 1 96 ? -0.433 -1.012 -9.869 1.00 86.38 96 GLN A N 1
ATOM 761 C CA . GLN A 1 96 ? -0.704 0.430 -9.840 1.00 86.38 96 GLN A CA 1
ATOM 762 C C . GLN A 1 96 ? -2.209 0.668 -9.653 1.00 86.38 96 GLN A C 1
ATOM 764 O O . GLN A 1 96 ? -2.988 0.326 -10.533 1.00 86.38 96 GLN A O 1
ATOM 769 N N . GLY A 1 97 ? -2.623 1.261 -8.531 1.00 90.31 97 GLY A N 1
ATOM 770 C CA . GLY A 1 97 ? -4.033 1.315 -8.141 1.00 90.31 97 GLY A CA 1
ATOM 771 C C . GLY A 1 97 ? -4.624 -0.074 -7.855 1.00 90.31 97 GLY A C 1
ATOM 772 O O . GLY A 1 97 ? -4.540 -0.989 -8.675 1.00 90.31 97 GLY A O 1
ATOM 773 N N . ILE A 1 98 ? -5.254 -0.227 -6.690 1.00 95.69 98 ILE A N 1
ATOM 774 C CA . ILE A 1 98 ? -5.952 -1.457 -6.299 1.00 95.69 98 ILE A CA 1
ATOM 775 C C . ILE A 1 98 ? -7.295 -1.134 -5.651 1.00 95.69 98 ILE A C 1
ATOM 777 O O . ILE A 1 98 ? -7.439 -0.079 -5.031 1.00 95.69 98 ILE A O 1
ATOM 781 N N . ALA A 1 99 ? -8.267 -2.031 -5.799 1.00 96.38 99 ALA A N 1
ATOM 782 C CA . ALA A 1 99 ? -9.588 -1.890 -5.197 1.00 96.38 99 ALA A CA 1
ATOM 783 C C . ALA A 1 99 ? -10.226 -3.257 -4.941 1.00 96.38 99 ALA A C 1
ATOM 785 O O . ALA A 1 99 ? -10.276 -4.098 -5.840 1.00 96.38 99 ALA A O 1
ATOM 786 N N . TRP A 1 100 ? -10.715 -3.464 -3.721 1.00 96.81 100 TRP A N 1
ATOM 787 C CA . TRP A 1 100 ? -11.503 -4.641 -3.370 1.00 96.81 100 TRP A CA 1
ATOM 788 C C . TRP A 1 100 ? -12.875 -4.593 -4.040 1.00 96.81 100 TRP A C 1
ATOM 790 O O . TRP A 1 100 ? -13.533 -3.547 -4.021 1.00 96.81 100 TRP A O 1
ATOM 800 N N . ASP A 1 101 ? -13.318 -5.724 -4.586 1.00 96.44 101 ASP A N 1
ATOM 801 C CA . ASP A 1 101 ? -14.719 -5.912 -4.938 1.00 96.44 101 ASP A CA 1
ATOM 802 C C . ASP A 1 101 ? -15.540 -6.019 -3.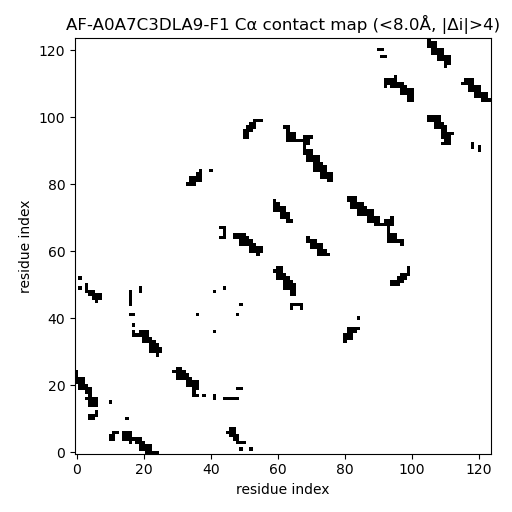651 1.00 96.44 101 ASP A C 1
ATOM 804 O O . ASP A 1 101 ? -15.301 -6.884 -2.810 1.00 96.44 101 ASP A O 1
ATOM 808 N N . ARG A 1 102 ? -16.506 -5.118 -3.470 1.00 93.25 102 ARG A N 1
ATOM 809 C CA . ARG A 1 102 ? -17.384 -5.146 -2.291 1.00 93.25 102 ARG A CA 1
ATOM 810 C C . ARG A 1 102 ? -18.513 -6.167 -2.423 1.00 93.25 102 ARG A C 1
ATOM 812 O O . ARG A 1 102 ? -19.143 -6.483 -1.420 1.00 93.25 102 ARG A O 1
ATOM 819 N N . SER A 1 103 ? -18.792 -6.632 -3.638 1.00 95.44 103 SER A N 1
ATOM 820 C CA . SER A 1 103 ? -19.830 -7.623 -3.930 1.00 95.44 103 SER A CA 1
ATOM 821 C C . SER A 1 103 ? -19.298 -9.055 -3.945 1.00 95.44 103 SER A C 1
ATOM 823 O O . SER A 1 103 ? -20.072 -9.986 -3.734 1.00 95.44 103 SER A O 1
ATOM 825 N N . GLU A 1 104 ? -17.986 -9.234 -4.126 1.00 95.88 104 GLU A N 1
ATOM 826 C CA . GLU A 1 104 ? -17.349 -10.547 -4.188 1.00 95.88 104 GLU A CA 1
ATOM 827 C C . GLU A 1 104 ? -16.152 -10.644 -3.219 1.00 95.88 104 GLU A C 1
ATOM 829 O O . GLU A 1 104 ? -15.057 -10.154 -3.514 1.00 95.88 104 GLU A O 1
ATOM 834 N N . PRO A 1 105 ? -16.330 -11.278 -2.043 1.00 93.19 105 PRO A N 1
ATOM 835 C CA . PRO A 1 105 ? -15.267 -11.425 -1.054 1.00 93.19 105 PRO A CA 1
ATOM 836 C C . PRO A 1 105 ? -13.996 -12.066 -1.626 1.00 93.19 105 PRO A C 1
ATOM 838 O O . PRO A 1 105 ? -14.047 -13.037 -2.379 1.00 93.19 105 PRO A O 1
ATOM 841 N N . GLY A 1 106 ? -12.841 -11.518 -1.244 1.00 93.56 106 GLY A N 1
ATOM 842 C CA . GLY A 1 106 ? -11.531 -12.006 -1.682 1.00 93.56 106 GLY A CA 1
ATOM 843 C C . GLY A 1 106 ? -11.108 -11.538 -3.078 1.00 93.56 106 GLY A C 1
ATOM 844 O O . GLY A 1 106 ? -9.972 -11.796 -3.475 1.00 93.56 106 GLY A O 1
ATOM 845 N N . VAL A 1 107 ? -11.956 -10.824 -3.827 1.00 96.25 107 VAL A N 1
ATOM 846 C CA . VAL A 1 107 ? -11.599 -10.314 -5.158 1.00 96.25 107 VAL A CA 1
ATOM 847 C C . VAL A 1 107 ? -10.964 -8.928 -5.070 1.00 96.25 107 VAL A C 1
ATOM 849 O O . VAL A 1 107 ? -11.550 -7.972 -4.565 1.00 96.25 107 VAL A O 1
ATOM 852 N N . LEU A 1 108 ? -9.751 -8.811 -5.610 1.00 95.88 108 LEU A N 1
ATOM 853 C CA . LEU A 1 108 ? -8.968 -7.582 -5.671 1.00 95.88 108 LEU A CA 1
ATOM 854 C C . LEU A 1 108 ? -8.650 -7.232 -7.128 1.00 95.88 108 LEU A C 1
ATOM 856 O O . LEU A 1 108 ? -7.972 -7.980 -7.841 1.00 95.88 108 LEU A O 1
ATOM 860 N N . TYR A 1 109 ? -9.099 -6.057 -7.559 1.00 96.50 109 TYR A N 1
ATOM 861 C CA . TYR A 1 109 ? -8.742 -5.481 -8.849 1.00 96.50 109 TYR A CA 1
ATOM 862 C C . TYR A 1 109 ? -7.437 -4.701 -8.753 1.00 96.50 109 TYR A C 1
ATOM 864 O O . TYR A 1 109 ? -7.145 -4.059 -7.743 1.00 96.50 109 TYR A O 1
ATOM 872 N N . SER A 1 110 ? -6.673 -4.709 -9.843 1.00 95.50 110 SER A N 1
ATOM 873 C CA . SER A 1 110 ? -5.472 -3.891 -10.012 1.00 95.50 110 SER A CA 1
ATOM 874 C C . SER A 1 110 ? -5.276 -3.443 -11.458 1.00 95.50 110 SER A C 1
ATOM 876 O O . SER A 1 110 ? -5.794 -4.078 -12.379 1.00 95.50 110 SER A O 1
ATOM 878 N N . ILE A 1 111 ? -4.500 -2.378 -11.684 1.00 94.31 111 ILE A N 1
ATOM 879 C CA . ILE A 1 111 ? -4.157 -1.926 -13.041 1.00 94.31 111 ILE A CA 1
ATOM 880 C C . ILE A 1 111 ? -2.728 -2.351 -13.397 1.00 94.31 111 ILE A C 1
ATOM 882 O O . ILE A 1 111 ? -1.746 -1.945 -12.772 1.00 94.31 111 ILE A O 1
ATOM 886 N N . ASP A 1 112 ? -2.590 -3.111 -14.486 1.00 92.44 112 ASP A N 1
ATOM 887 C CA . ASP A 1 112 ? -1.317 -3.283 -15.186 1.00 92.44 112 ASP A CA 1
ATOM 888 C C . ASP A 1 112 ? -1.223 -2.237 -16.299 1.00 92.44 112 ASP A C 1
ATOM 890 O O . ASP A 1 112 ? -1.638 -2.449 -17.444 1.00 92.44 112 ASP A O 1
ATOM 894 N N . ARG A 1 113 ? -0.661 -1.075 -15.953 1.00 89.75 113 ARG A N 1
ATOM 895 C CA . ARG A 1 113 ? -0.533 0.057 -16.877 1.00 89.75 113 ARG A CA 1
ATOM 896 C C . ARG A 1 113 ? 0.297 -0.285 -18.116 1.00 89.75 113 ARG A C 1
ATOM 898 O O . ARG A 1 113 ? -0.035 0.174 -19.208 1.00 89.75 113 ARG A O 1
ATOM 905 N N . LYS A 1 114 ? 1.361 -1.086 -17.976 1.00 89.31 114 LYS A N 1
ATOM 906 C CA . LYS A 1 114 ? 2.244 -1.442 -19.101 1.00 89.31 114 LYS A CA 1
ATOM 907 C C . LYS A 1 114 ? 1.499 -2.296 -20.122 1.00 89.31 114 LYS A C 1
ATOM 909 O O . LYS A 1 114 ? 1.651 -2.083 -21.321 1.00 89.31 114 LYS A O 1
ATOM 914 N N . ARG A 1 115 ? 0.681 -3.238 -19.645 1.00 92.19 115 ARG A N 1
ATOM 915 C CA . ARG A 1 115 ? -0.147 -4.104 -20.497 1.00 92.19 115 ARG A CA 1
ATOM 916 C C . ARG A 1 115 ? -1.489 -3.485 -20.881 1.00 92.19 115 ARG A C 1
ATOM 918 O O . ARG A 1 115 ? -2.163 -4.052 -21.731 1.00 92.19 115 ARG A O 1
ATOM 925 N N . ARG A 1 116 ? -1.858 -2.343 -20.287 1.00 93.25 116 ARG A N 1
ATOM 926 C CA . ARG A 1 116 ? -3.161 -1.674 -20.446 1.00 93.25 116 ARG A CA 1
ATOM 927 C C . ARG A 1 116 ? -4.324 -2.607 -20.095 1.00 93.25 116 ARG A C 1
ATOM 929 O O . ARG A 1 116 ? -5.297 -2.704 -20.835 1.00 93.25 116 ARG A O 1
ATOM 936 N N . LYS A 1 117 ? -4.191 -3.331 -18.983 1.00 94.69 117 LYS A N 1
ATOM 937 C CA . LYS A 1 117 ? -5.194 -4.294 -18.514 1.00 94.69 117 LYS A CA 1
ATOM 938 C C . LYS A 1 117 ? -5.616 -3.998 -17.085 1.00 94.69 117 LYS A C 1
ATOM 940 O O . LYS A 1 117 ? -4.793 -3.595 -16.264 1.00 94.69 117 LYS A O 1
ATOM 945 N N . VAL A 1 118 ? -6.880 -4.284 -16.801 1.00 95.69 118 VAL A N 1
ATOM 946 C CA . VAL A 1 118 ? -7.348 -4.543 -15.440 1.00 95.69 118 VAL A CA 1
ATOM 947 C C . VAL A 1 118 ? -7.079 -6.014 -15.144 1.00 95.69 118 VAL A C 1
ATOM 949 O O . VAL A 1 118 ? -7.346 -6.879 -15.978 1.00 95.69 118 VAL A O 1
ATOM 952 N N . VAL A 1 119 ? -6.496 -6.291 -13.985 1.00 95.31 119 VAL A N 1
ATOM 953 C CA . VAL A 1 119 ? -6.167 -7.640 -13.527 1.00 95.31 119 VAL A CA 1
ATOM 954 C C . VAL A 1 119 ? -7.005 -7.936 -12.295 1.00 95.31 119 VAL A C 1
ATOM 956 O O . VAL A 1 119 ? -6.943 -7.195 -11.314 1.00 95.31 119 VAL A O 1
ATOM 959 N N . VAL A 1 120 ? -7.763 -9.026 -12.362 1.00 95.88 120 VAL A N 1
ATOM 960 C CA . VAL A 1 120 ? -8.573 -9.546 -11.260 1.00 95.88 120 VAL A CA 1
ATOM 961 C C . VAL A 1 120 ? -7.765 -10.623 -10.555 1.00 95.88 120 VAL A C 1
ATOM 963 O O . VAL A 1 120 ? -7.254 -11.533 -11.206 1.00 95.88 120 VAL A O 1
ATOM 966 N N . SER A 1 121 ? -7.611 -10.502 -9.242 1.00 93.62 121 SER A N 1
ATOM 967 C CA . SER A 1 121 ? -6.948 -11.504 -8.405 1.00 93.62 121 SER A CA 1
ATOM 968 C C . SER A 1 121 ? -7.912 -11.966 -7.323 1.00 93.62 121 SER A C 1
ATOM 970 O O . SER A 1 121 ? -8.658 -11.149 -6.791 1.00 93.62 121 SER A O 1
ATOM 972 N N . ARG A 1 122 ? -7.878 -13.257 -6.988 1.00 93.25 122 ARG A N 1
ATOM 973 C CA . ARG A 1 122 ? -8.560 -13.793 -5.810 1.00 93.25 122 ARG A CA 1
ATOM 974 C C . ARG A 1 122 ? -7.523 -14.087 -4.738 1.00 93.25 122 ARG A C 1
ATOM 976 O O . ARG A 1 122 ? -6.497 -14.692 -5.037 1.00 93.25 122 ARG A O 1
ATOM 983 N N . LEU A 1 123 ? -7.785 -13.606 -3.535 1.00 89.94 123 LEU A N 1
ATOM 984 C CA . LEU A 1 123 ? -6.979 -13.841 -2.349 1.00 89.94 123 LEU A CA 1
ATOM 985 C C . LEU A 1 123 ? -7.761 -14.797 -1.450 1.00 89.94 123 LEU A C 1
ATOM 987 O O . LEU A 1 123 ? -8.960 -14.600 -1.246 1.00 89.94 123 LEU A O 1
ATOM 991 N N . GLU A 1 124 ? -7.078 -15.846 -1.004 1.00 73.94 124 GLU A N 1
ATOM 992 C CA . GLU A 1 124 ? -7.587 -16.850 -0.064 1.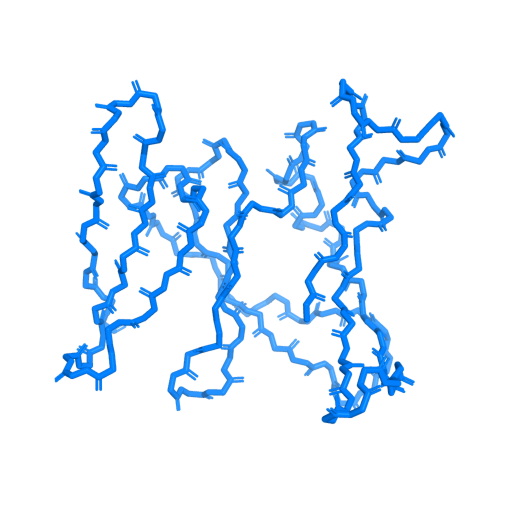00 73.94 124 GLU A CA 1
ATOM 993 C C . GLU A 1 124 ? -7.245 -16.468 1.379 1.00 73.94 124 GLU A C 1
ATOM 995 O O . GLU A 1 124 ? -6.147 -15.895 1.597 1.00 73.94 124 GLU A O 1
#

Foldseek 3Di:
DKDWAAPDPPHDPPDAQQPIKDFDADPVRHTDAIATEDPVVSVVQPRTYWQEWDQAPVRWIWTAHQDAQWIWTWDDDPDDRYIDGDDIDGHPASFRYKDDDPVDHQWMWGARVVVRDIDIDGDD

Radius of gyration: 14.33 Å; Cα contacts (8 Å, |Δi|>4): 289; chains: 1; bounding box: 36×34×40 Å

Mean predicted aligned error: 3.16 Å

Solvent-accessible surface area (backbone atoms only — not comparable to full-atom values): 6872 Å² total; per-residue (Å²): 91,74,50,67,25,18,67,50,93,92,32,54,93,98,39,35,31,84,65,23,32,43,35,44,58,52,98,84,69,48,80,74,49,66,32,30,69,39,68,82,52,37,69,62,18,54,66,38,27,72,43,19,60,34,74,46,97,87,73,33,39,38,33,15,20,66,71,47,46,39,37,37,36,29,37,82,48,96,72,80,48,50,38,39,80,76,48,78,40,85,37,101,40,28,23,41,40,42,44,70,45,89,89,43,87,49,32,36,38,25,30,31,72,93,78,72,39,79,45,80,43,78,58,133